Protein AF-A0A3B9JZX5-F1 (afdb_monomer_lite)

Structure (mmCIF, N/CA/C/O backbone):
data_AF-A0A3B9JZX5-F1
#
_entry.id   AF-A0A3B9JZX5-F1
#
loop_
_atom_site.group_PDB
_atom_site.id
_atom_site.type_symbol
_atom_site.label_atom_id
_atom_site.label_alt_id
_atom_site.label_comp_id
_atom_site.label_asym_id
_atom_site.label_entity_id
_atom_site.label_seq_id
_atom_site.pdbx_PDB_ins_code
_atom_site.Cartn_x
_atom_site.Cartn_y
_atom_site.Cartn_z
_atom_site.occupancy
_atom_site.B_iso_or_equiv
_atom_site.auth_seq_id
_atom_site.auth_comp_id
_atom_site.auth_asym_id
_atom_site.auth_atom_id
_atom_site.pdbx_PDB_model_num
ATOM 1 N N . MET A 1 1 ? -11.700 5.317 -17.461 1.00 46.66 1 MET A N 1
ATOM 2 C CA . MET A 1 1 ? -10.841 4.473 -16.605 1.00 46.66 1 MET A CA 1
ATOM 3 C C . MET A 1 1 ? -10.889 5.116 -15.231 1.00 46.66 1 MET A C 1
ATOM 5 O O . MET A 1 1 ? -10.506 6.273 -15.132 1.00 46.66 1 MET A O 1
ATOM 9 N N . ALA A 1 2 ? -11.526 4.475 -14.250 1.00 48.78 2 ALA A N 1
ATOM 10 C CA . ALA A 1 2 ? -11.659 5.048 -12.914 1.00 48.78 2 ALA A CA 1
ATOM 11 C C . ALA A 1 2 ? -10.309 4.912 -12.207 1.00 48.78 2 ALA A C 1
ATOM 13 O O . ALA A 1 2 ? -9.842 3.794 -11.997 1.00 48.78 2 ALA A O 1
ATOM 14 N N . ASN A 1 3 ? -9.662 6.035 -11.907 1.00 55.47 3 ASN A N 1
ATOM 15 C CA . ASN A 1 3 ? -8.537 6.032 -10.984 1.00 55.47 3 ASN A CA 1
ATOM 16 C C . ASN A 1 3 ? -9.131 5.857 -9.584 1.00 55.47 3 ASN A C 1
ATOM 18 O O . ASN A 1 3 ? -9.983 6.665 -9.213 1.00 55.47 3 ASN A O 1
ATOM 22 N N . PRO A 1 4 ? -8.749 4.824 -8.819 1.00 64.12 4 PRO A N 1
ATOM 23 C CA . PRO A 1 4 ? -9.251 4.685 -7.462 1.00 64.12 4 PRO A CA 1
ATOM 24 C C . PRO A 1 4 ? -8.721 5.858 -6.632 1.00 64.12 4 PRO A C 1
ATOM 26 O O . PRO A 1 4 ? -7.509 6.049 -6.519 1.00 64.12 4 PRO A O 1
ATOM 29 N N . GLU A 1 5 ? -9.631 6.662 -6.084 1.00 65.88 5 GLU A N 1
ATOM 30 C CA . GLU A 1 5 ? -9.316 7.934 -5.411 1.00 65.88 5 GLU A CA 1
ATOM 31 C C . GLU A 1 5 ? -8.508 7.750 -4.110 1.00 65.88 5 GLU A C 1
ATOM 33 O O . GLU A 1 5 ? -7.945 8.707 -3.585 1.00 65.88 5 GLU A O 1
ATOM 38 N N . ASN A 1 6 ? -8.375 6.504 -3.640 1.00 69.56 6 ASN A N 1
ATOM 39 C CA . ASN A 1 6 ? -7.760 6.144 -2.361 1.00 69.56 6 ASN A CA 1
ATOM 40 C C . ASN A 1 6 ? -6.416 5.404 -2.491 1.00 69.56 6 ASN A C 1
ATOM 42 O O . ASN A 1 6 ? -5.918 4.864 -1.502 1.00 69.56 6 ASN A O 1
ATOM 46 N N . LEU A 1 7 ? -5.816 5.354 -3.686 1.00 68.50 7 LEU A N 1
ATOM 47 C CA . LEU A 1 7 ? -4.501 4.731 -3.859 1.00 68.50 7 LEU A CA 1
ATOM 48 C C . LEU A 1 7 ? -3.380 5.660 -3.394 1.00 68.50 7 LEU A C 1
ATOM 50 O O . LEU A 1 7 ? -3.182 6.745 -3.945 1.00 68.50 7 LEU A O 1
ATOM 54 N N . LYS A 1 8 ? -2.592 5.197 -2.421 1.00 75.81 8 LYS A N 1
ATOM 55 C CA . LYS A 1 8 ? -1.310 5.816 -2.062 1.00 75.81 8 LYS A CA 1
ATOM 56 C C . LYS A 1 8 ? -0.180 5.046 -2.733 1.00 75.81 8 LYS A C 1
ATOM 58 O O . LYS A 1 8 ? -0.186 3.821 -2.707 1.00 75.81 8 LYS A O 1
ATOM 63 N N . TYR A 1 9 ? 0.783 5.767 -3.301 1.00 75.69 9 TYR A N 1
ATOM 64 C CA . TYR A 1 9 ? 1.898 5.197 -4.061 1.00 75.69 9 TYR A CA 1
ATOM 65 C C . TYR A 1 9 ? 3.230 5.406 -3.336 1.00 75.69 9 TYR A C 1
ATOM 67 O O . TYR A 1 9 ? 3.445 6.459 -2.727 1.00 75.69 9 TYR A O 1
ATOM 75 N N . THR A 1 10 ? 4.141 4.438 -3.438 1.00 77.00 10 THR A N 1
ATOM 76 C CA . THR A 1 10 ? 5.536 4.575 -2.994 1.00 77.00 10 THR A CA 1
ATOM 77 C C . THR A 1 10 ? 6.443 4.932 -4.175 1.00 77.00 10 THR A C 1
ATOM 79 O O . THR A 1 10 ? 6.110 4.706 -5.341 1.00 77.00 10 THR A O 1
ATOM 82 N N . LYS A 1 11 ? 7.628 5.489 -3.883 1.00 77.06 11 LYS A N 1
ATOM 83 C CA . LYS A 1 11 ? 8.674 5.711 -4.903 1.00 77.06 11 LYS A CA 1
ATOM 84 C C . LYS A 1 11 ? 9.225 4.400 -5.475 1.00 77.06 11 LYS A C 1
ATOM 86 O O . LYS A 1 11 ? 9.901 4.429 -6.494 1.00 77.06 11 LYS A O 1
ATOM 91 N N . GLU A 1 12 ? 8.921 3.280 -4.828 1.00 80.25 12 GLU A N 1
ATOM 92 C CA . GLU A 1 12 ? 9.357 1.932 -5.191 1.00 80.25 12 GLU A CA 1
ATOM 93 C C . GLU A 1 12 ? 8.325 1.214 -6.070 1.00 80.25 12 GLU A C 1
ATOM 95 O O . GLU A 1 12 ? 8.361 -0.001 -6.210 1.00 80.25 12 GLU A O 1
ATOM 100 N N . HIS A 1 13 ? 7.423 1.971 -6.710 1.00 82.88 13 HIS A N 1
ATOM 101 C CA . HIS A 1 13 ? 6.416 1.440 -7.631 1.00 82.88 13 HIS A CA 1
ATOM 102 C C . HIS A 1 13 ? 5.405 0.497 -6.976 1.00 82.88 13 HIS A C 1
ATOM 104 O O . HIS A 1 13 ? 4.827 -0.352 -7.654 1.00 82.88 13 HIS A O 1
ATOM 110 N N . GLU A 1 14 ? 5.128 0.691 -5.693 1.00 83.00 14 GLU A N 1
ATOM 111 C CA . GLU A 1 14 ? 4.087 -0.026 -4.964 1.00 83.00 14 GLU A CA 1
ATOM 112 C C . GLU A 1 14 ? 2.890 0.891 -4.714 1.00 83.00 14 GLU A C 1
ATOM 114 O O . GLU A 1 14 ? 3.000 2.123 -4.743 1.00 83.00 14 GLU A O 1
ATOM 119 N N . TRP A 1 15 ? 1.733 0.291 -4.460 1.00 87.38 15 TRP A N 1
ATOM 120 C CA . TRP A 1 15 ? 0.537 0.996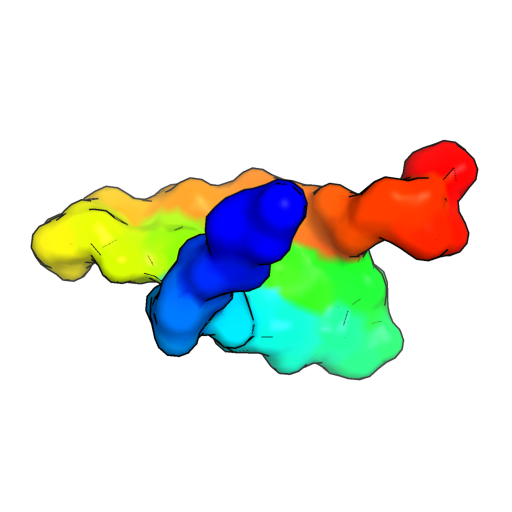 -4.032 1.00 87.38 15 TRP A CA 1
ATOM 121 C C . TRP A 1 15 ? -0.156 0.274 -2.884 1.00 87.38 15 TRP A C 1
ATOM 123 O O . TRP A 1 15 ? -0.060 -0.945 -2.739 1.00 87.38 15 TRP A O 1
ATOM 133 N N . ILE A 1 16 ? -0.888 1.052 -2.092 1.00 86.44 16 ILE A N 1
ATOM 134 C CA . ILE A 1 16 ? -1.765 0.560 -1.034 1.00 86.44 16 ILE A CA 1
ATOM 135 C C . ILE A 1 16 ? -3.170 1.136 -1.216 1.00 86.44 16 ILE A C 1
ATOM 137 O O . ILE A 1 16 ? -3.341 2.339 -1.439 1.00 86.44 16 ILE A O 1
ATOM 141 N N . LEU A 1 17 ? -4.165 0.257 -1.127 1.00 87.06 17 LEU A N 1
ATOM 142 C CA . LEU A 1 17 ? -5.583 0.582 -1.027 1.00 87.06 17 LEU A CA 1
ATOM 143 C C . LEU A 1 17 ? -6.040 0.228 0.386 1.00 87.06 17 LEU A C 1
ATOM 145 O O . LEU A 1 17 ? -5.802 -0.891 0.840 1.00 87.06 17 LEU A O 1
ATOM 149 N N . ILE A 1 18 ? -6.675 1.178 1.069 1.00 85.25 18 ILE A N 1
ATOM 150 C CA . ILE A 1 18 ? -7.241 0.961 2.403 1.00 85.25 18 ILE A CA 1
ATOM 151 C C . ILE A 1 18 ? -8.762 1.006 2.294 1.00 85.25 18 ILE A C 1
ATOM 153 O O . ILE A 1 18 ? -9.316 2.007 1.838 1.00 85.25 18 ILE A O 1
ATOM 157 N N . GLU A 1 19 ? -9.405 -0.074 2.727 1.00 89.19 19 GLU A N 1
ATOM 158 C CA . GLU A 1 19 ? -10.855 -0.232 2.824 1.00 89.19 19 GLU A CA 1
ATOM 159 C C . GLU A 1 19 ? -11.181 -0.729 4.238 1.00 89.19 19 GLU A C 1
ATOM 161 O O . GLU A 1 19 ? -10.837 -1.853 4.603 1.00 89.19 19 GLU A O 1
ATOM 166 N N . ASP A 1 20 ? -11.796 0.139 5.048 1.00 87.00 20 ASP A N 1
ATOM 167 C CA . ASP A 1 20 ? -12.021 -0.066 6.485 1.00 87.00 20 ASP A CA 1
ATOM 168 C C . ASP A 1 20 ? -10.730 -0.477 7.229 1.00 87.00 20 ASP A C 1
ATOM 170 O O . ASP A 1 20 ? -9.789 0.315 7.313 1.00 87.00 20 ASP A O 1
ATOM 174 N N . ASP A 1 21 ? -10.673 -1.711 7.739 1.00 91.56 21 ASP A N 1
ATOM 175 C CA . ASP A 1 21 ? -9.525 -2.292 8.454 1.00 91.56 21 ASP A CA 1
ATOM 176 C C . ASP A 1 21 ? -8.648 -3.198 7.565 1.00 91.56 21 ASP A C 1
ATOM 178 O O . ASP A 1 21 ? -7.723 -3.858 8.049 1.00 91.56 21 ASP A O 1
ATOM 182 N N . ILE A 1 22 ? -8.923 -3.264 6.258 1.00 89.75 22 ILE A N 1
ATOM 183 C CA . ILE A 1 22 ? -8.197 -4.109 5.307 1.00 89.75 22 ILE A CA 1
ATOM 184 C C . ILE A 1 22 ? -7.306 -3.243 4.413 1.00 89.75 22 ILE A C 1
ATOM 186 O O . ILE A 1 22 ? -7.753 -2.303 3.757 1.00 89.75 22 ILE A O 1
ATOM 190 N N . ALA A 1 23 ? -6.023 -3.605 4.351 1.00 89.94 23 ALA A N 1
ATOM 191 C CA . ALA A 1 23 ? -5.055 -3.012 3.436 1.00 89.94 23 ALA A CA 1
ATOM 192 C C . ALA A 1 23 ? -4.685 -3.997 2.317 1.00 89.94 23 ALA A C 1
ATOM 194 O O . ALA A 1 23 ? -4.147 -5.073 2.579 1.00 89.94 23 ALA A O 1
ATOM 195 N N . THR A 1 24 ? -4.924 -3.605 1.065 1.00 91.56 24 THR A N 1
ATOM 196 C CA . THR A 1 24 ? -4.474 -4.333 -0.132 1.00 91.56 24 THR A CA 1
ATOM 197 C C . THR A 1 24 ? -3.217 -3.672 -0.686 1.00 91.56 24 THR A C 1
ATOM 199 O O . THR A 1 24 ? -3.214 -2.464 -0.922 1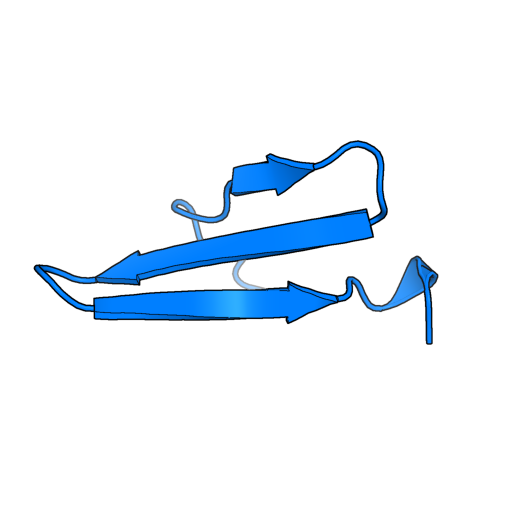.00 91.56 24 THR A O 1
ATOM 202 N N . VAL A 1 25 ? -2.160 -4.458 -0.914 1.00 87.69 25 VAL A N 1
ATOM 203 C CA . VAL A 1 25 ? -0.865 -3.985 -1.433 1.00 87.69 25 VAL A CA 1
ATOM 204 C C . VAL A 1 25 ? -0.585 -4.624 -2.790 1.00 87.69 25 VAL A C 1
ATOM 206 O O . VAL A 1 25 ? -0.801 -5.822 -2.972 1.00 87.69 25 VAL A O 1
ATOM 209 N N . GLY A 1 26 ? -0.086 -3.836 -3.740 1.00 86.31 26 GLY A N 1
ATOM 210 C CA . GLY A 1 26 ? 0.310 -4.326 -5.057 1.00 86.31 26 GLY A CA 1
ATOM 211 C C . GLY A 1 26 ? 1.448 -3.521 -5.674 1.00 86.31 26 GLY A C 1
ATOM 212 O O . GLY A 1 26 ? 1.827 -2.462 -5.179 1.00 86.31 26 GLY A O 1
ATOM 213 N N . ILE A 1 27 ? 1.978 -4.022 -6.788 1.00 85.56 27 ILE A N 1
ATOM 214 C CA . ILE A 1 27 ? 2.966 -3.315 -7.610 1.00 85.56 27 ILE A CA 1
ATOM 215 C C . ILE A 1 27 ? 2.273 -2.588 -8.766 1.00 85.56 27 ILE A C 1
ATOM 217 O O . ILE A 1 27 ? 1.209 -2.996 -9.244 1.00 85.56 27 ILE A O 1
ATOM 221 N N . THR A 1 28 ? 2.846 -1.475 -9.215 1.00 80.31 28 THR A N 1
ATOM 222 C CA . THR A 1 28 ? 2.334 -0.734 -10.371 1.00 80.31 28 THR A CA 1
ATOM 223 C C . THR A 1 28 ? 2.633 -1.481 -11.669 1.00 80.31 28 THR A C 1
ATOM 225 O O . THR A 1 28 ? 3.639 -2.174 -11.796 1.00 80.31 28 THR A O 1
ATOM 228 N N . LYS A 1 29 ? 1.792 -1.273 -12.688 1.00 70.00 29 LYS A N 1
ATOM 229 C CA . LYS A 1 29 ? 1.974 -1.855 -14.030 1.00 70.00 29 LYS A CA 1
ATOM 230 C C . LYS A 1 29 ? 3.285 -1.434 -14.717 1.00 70.00 29 LYS A C 1
ATOM 232 O O . LYS A 1 29 ? 3.707 -2.091 -15.655 1.00 70.00 29 LYS A O 1
ATOM 237 N N . TYR A 1 30 ? 3.917 -0.348 -14.268 1.00 67.56 30 TYR A N 1
ATOM 238 C CA . TYR A 1 30 ? 5.224 0.092 -14.765 1.00 67.56 30 TYR A CA 1
ATOM 239 C C . TYR A 1 30 ? 6.373 -0.836 -14.323 1.00 67.56 30 TYR A C 1
ATOM 241 O O . TYR A 1 30 ? 7.417 -0.848 -14.964 1.00 67.56 30 TYR A O 1
ATOM 249 N N . ALA A 1 31 ? 6.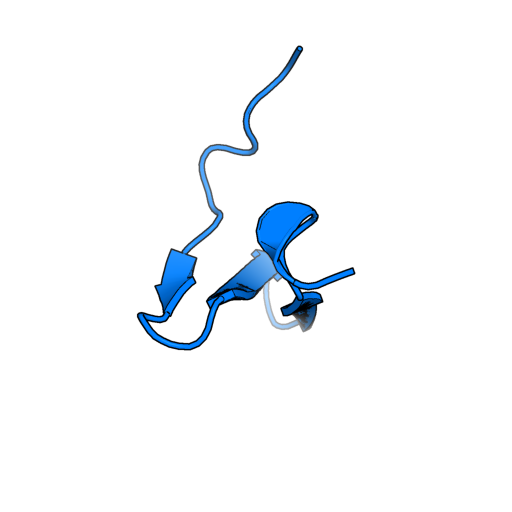179 -1.613 -13.252 1.00 59.00 31 ALA A N 1
ATOM 250 C CA . ALA A 1 31 ? 7.175 -2.534 -12.707 1.00 59.00 31 ALA A CA 1
ATOM 251 C C . ALA A 1 31 ? 7.025 -3.996 -13.190 1.00 59.00 31 ALA A C 1
ATOM 253 O O . ALA A 1 31 ? 7.828 -4.833 -12.786 1.00 59.00 31 ALA A O 1
ATOM 254 N N . ALA A 1 32 ? 6.001 -4.306 -14.000 1.0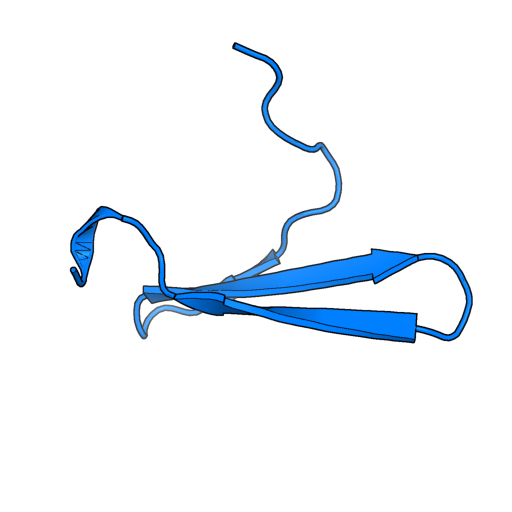0 54.75 32 ALA A N 1
ATOM 255 C CA . ALA A 1 32 ? 5.678 -5.659 -14.476 1.00 54.75 32 ALA A CA 1
ATOM 256 C C . ALA A 1 32 ? 6.340 -6.012 -15.816 1.00 54.75 32 ALA A C 1
ATOM 258 O O . ALA A 1 32 ? 6.489 -5.099 -16.661 1.00 54.75 32 ALA A O 1
#

Sequence (32 aa):
MANPENLKYTKEHEWILIEDDIATVGITKYAA

Radius of gyration: 9.91 Å; chains: 1; bounding box: 21×14×25 Å

Secondary stru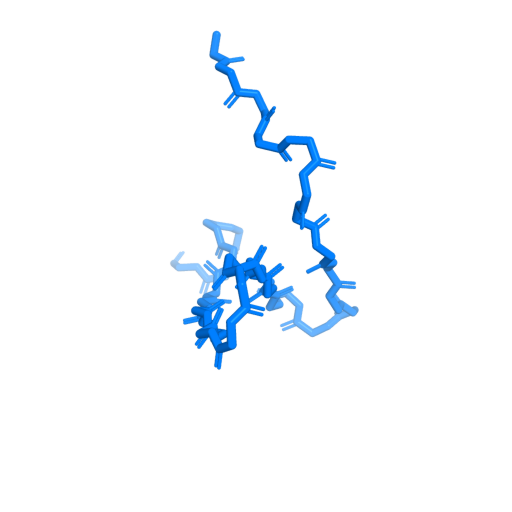cture (DSSP, 8-state):
----TT-EE-TTSEEEEEETTEEEEEE-GGG-

pLDDT: mean 76.47, std 12.85, range [46.66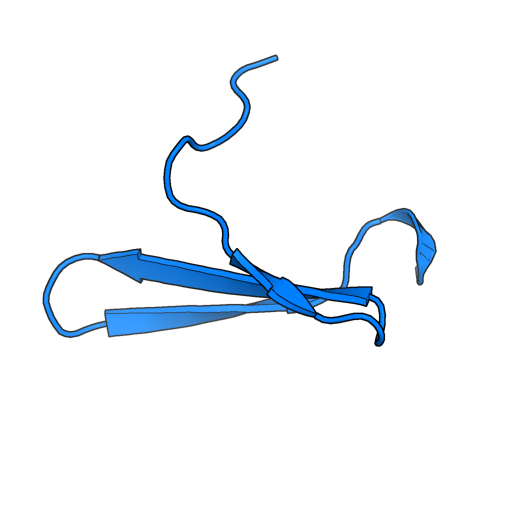, 91.56]

Foldseek 3Di:
DDDDPQWDADPQQKIWHDDPPDIDIDGHPVVD